Protein AF-A0A7S8CE61-F1 (afdb_monomer)

Radius of gyration: 17.33 Å; Cα contacts (8 Å, |Δi|>4): 77; chains: 1; bounding box: 52×31×41 Å

Mean predicted aligned error: 11.08 Å

Structure (mmCIF, N/CA/C/O backbone):
data_AF-A0A7S8CE61-F1
#
_entry.id   AF-A0A7S8CE61-F1
#
loop_
_atom_site.group_PDB
_atom_site.id
_atom_site.type_symbol
_atom_site.label_atom_id
_atom_site.label_alt_id
_atom_site.label_comp_id
_atom_site.label_asym_id
_atom_site.label_entity_id
_atom_site.label_seq_id
_atom_site.pdbx_PDB_ins_code
_atom_site.Cartn_x
_atom_site.Cartn_y
_atom_site.Cartn_z
_atom_site.occupancy
_atom_site.B_iso_or_equiv
_atom_site.auth_seq_id
_atom_site.auth_comp_id
_atom_site.auth_asym_id
_atom_site.auth_atom_id
_atom_site.pdbx_PDB_model_num
ATOM 1 N N . MET A 1 1 ? 7.257 -19.468 -10.419 1.00 61.09 1 MET A N 1
ATOM 2 C CA . MET A 1 1 ? 6.985 -18.839 -9.106 1.00 61.09 1 MET A CA 1
ATOM 3 C C . MET A 1 1 ? 6.225 -17.519 -9.262 1.00 61.09 1 MET A C 1
ATOM 5 O O . MET A 1 1 ? 5.083 -17.470 -8.832 1.00 61.09 1 MET A O 1
ATOM 9 N N . ALA A 1 2 ? 6.771 -16.508 -9.954 1.00 66.56 2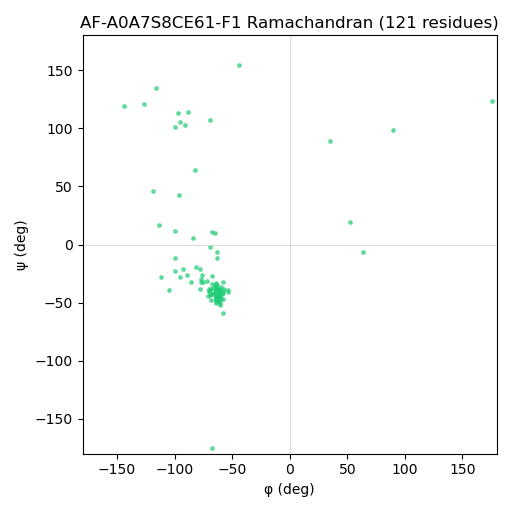 ALA A N 1
ATOM 10 C CA . ALA A 1 2 ? 6.138 -15.182 -10.099 1.00 66.56 2 ALA A CA 1
ATOM 11 C C . ALA A 1 2 ? 4.739 -15.177 -10.762 1.00 66.56 2 ALA A C 1
ATOM 13 O O . ALA A 1 2 ? 3.855 -14.432 -10.351 1.00 66.56 2 ALA A O 1
ATOM 14 N N . GLY A 1 3 ? 4.499 -16.041 -11.757 1.00 72.75 3 GLY A N 1
ATOM 15 C CA . GLY A 1 3 ? 3.173 -16.149 -12.385 1.00 72.75 3 GLY A CA 1
ATOM 16 C C . GLY A 1 3 ? 2.082 -16.642 -11.425 1.00 72.75 3 GLY A C 1
ATOM 17 O O . GLY A 1 3 ? 0.952 -16.169 -11.482 1.00 72.75 3 GLY A O 1
ATOM 18 N N . LEU A 1 4 ? 2.426 -17.538 -10.492 1.00 77.31 4 LEU A N 1
ATOM 19 C CA . LEU A 1 4 ? 1.480 -18.056 -9.501 1.00 77.31 4 LEU A CA 1
ATOM 20 C C . LEU A 1 4 ? 1.127 -16.975 -8.468 1.00 77.31 4 LEU A C 1
ATOM 22 O O . LEU A 1 4 ? -0.047 -16.769 -8.175 1.00 77.31 4 LEU A O 1
ATOM 26 N N . SER A 1 5 ? 2.125 -16.237 -7.965 1.00 75.31 5 SER A N 1
ATOM 27 C CA . SER A 1 5 ? 1.902 -15.143 -7.008 1.00 75.31 5 SER A CA 1
ATOM 28 C C . SER A 1 5 ? 1.087 -13.998 -7.615 1.00 75.31 5 SER A C 1
ATOM 30 O O . SER A 1 5 ? 0.248 -13.415 -6.931 1.00 75.31 5 SER A O 1
ATOM 32 N N . PHE A 1 6 ? 1.246 -13.728 -8.914 1.00 78.06 6 PHE A N 1
ATOM 33 C CA . PHE A 1 6 ? 0.430 -12.746 -9.627 1.00 78.06 6 PHE A CA 1
ATOM 34 C C . PHE A 1 6 ? -1.052 -13.147 -9.692 1.00 78.06 6 PHE A C 1
ATOM 36 O O . PHE A 1 6 ? -1.921 -12.337 -9.372 1.00 78.06 6 PHE A O 1
ATOM 43 N N . VAL A 1 7 ? -1.349 -14.412 -10.016 1.00 83.25 7 VAL A N 1
ATOM 44 C CA . VAL A 1 7 ? -2.729 -14.936 -10.017 1.00 83.25 7 VAL A CA 1
ATOM 45 C C . VAL A 1 7 ? -3.341 -14.881 -8.614 1.00 83.25 7 VAL A C 1
ATOM 47 O O . VAL A 1 7 ? -4.479 -14.441 -8.462 1.00 83.25 7 VAL A O 1
ATOM 50 N N . PHE A 1 8 ? -2.578 -15.244 -7.579 1.00 82.00 8 PHE A N 1
ATOM 51 C CA . PHE A 1 8 ? -3.019 -15.109 -6.186 1.00 82.00 8 PHE A CA 1
ATOM 52 C C . PHE A 1 8 ? -3.289 -13.653 -5.792 1.00 82.00 8 PHE A C 1
ATOM 54 O O . PHE A 1 8 ? -4.274 -13.383 -5.112 1.00 82.00 8 PHE A O 1
ATOM 61 N N . THR A 1 9 ? -2.465 -12.708 -6.249 1.00 80.00 9 THR A N 1
ATOM 62 C CA . THR A 1 9 ? -2.655 -11.276 -5.970 1.00 80.00 9 THR A CA 1
ATOM 63 C C . THR A 1 9 ? -3.924 -10.739 -6.630 1.00 80.00 9 THR A C 1
ATOM 65 O O . THR A 1 9 ? -4.687 -10.017 -5.993 1.00 80.00 9 THR A O 1
ATOM 68 N N . LEU A 1 10 ? -4.203 -11.134 -7.877 1.00 84.00 10 LEU A N 1
ATOM 69 C CA . LEU A 1 10 ? -5.456 -10.791 -8.557 1.00 84.00 10 LEU A CA 1
ATOM 70 C C . LEU A 1 10 ? -6.673 -11.415 -7.863 1.00 84.00 10 LEU A C 1
ATOM 72 O O . LEU A 1 10 ? -7.696 -10.751 -7.705 1.00 84.00 10 LEU A O 1
ATOM 76 N N . GLY A 1 11 ? -6.553 -12.662 -7.399 1.00 84.69 11 GLY A N 1
ATOM 77 C CA . GLY A 1 11 ? -7.585 -13.323 -6.600 1.00 84.69 11 GLY A CA 1
ATOM 78 C C . GLY A 1 11 ? -7.846 -12.610 -5.271 1.00 84.69 11 GLY A C 1
ATOM 79 O O . GLY A 1 11 ? -9.000 -12.385 -4.915 1.00 84.69 11 GLY A O 1
ATOM 80 N N . ALA A 1 12 ? -6.790 -12.189 -4.569 1.00 81.88 12 ALA A N 1
ATOM 81 C CA . ALA A 1 12 ? -6.892 -11.423 -3.330 1.00 81.88 12 ALA A CA 1
ATOM 82 C C . ALA A 1 12 ? -7.543 -10.049 -3.555 1.00 81.88 12 ALA A C 1
ATOM 84 O O . ALA A 1 12 ? -8.414 -9.658 -2.780 1.00 81.88 12 ALA A O 1
ATOM 85 N N . LEU A 1 13 ? -7.190 -9.354 -4.645 1.00 84.06 13 LEU A N 1
ATOM 86 C CA . LEU A 1 13 ? -7.834 -8.099 -5.043 1.00 84.06 13 LEU A CA 1
ATOM 87 C C . LEU A 1 13 ? -9.327 -8.307 -5.335 1.00 84.06 13 LEU A C 1
ATOM 89 O O . LEU A 1 13 ? -10.161 -7.533 -4.873 1.00 84.06 13 LEU A O 1
ATOM 93 N N . GLY A 1 14 ? -9.673 -9.368 -6.069 1.00 84.19 14 GLY A N 1
ATOM 94 C CA . GLY A 1 14 ? -11.060 -9.714 -6.379 1.00 84.19 14 GLY A CA 1
ATOM 95 C C . GLY A 1 14 ? -11.875 -10.060 -5.132 1.00 84.19 14 GLY A C 1
ATOM 96 O O . GLY A 1 14 ? -12.992 -9.573 -4.976 1.00 84.19 14 GLY A O 1
ATOM 97 N N . TYR A 1 15 ? -11.306 -10.839 -4.210 1.00 83.12 15 TYR A N 1
ATOM 98 C CA . TYR A 1 15 ? -11.939 -11.159 -2.930 1.00 83.12 15 TYR A CA 1
ATOM 99 C C . TYR A 1 15 ? -12.140 -9.909 -2.067 1.00 83.12 15 TYR A C 1
ATOM 101 O O . TYR A 1 15 ? -13.210 -9.732 -1.489 1.00 83.12 15 TYR A O 1
ATOM 109 N N . PHE A 1 16 ? -11.150 -9.015 -2.026 1.00 81.88 16 PHE A N 1
ATOM 110 C CA . PHE A 1 16 ? -11.255 -7.734 -1.334 1.00 81.88 16 PHE A CA 1
ATOM 111 C C . PHE A 1 16 ? -12.384 -6.865 -1.908 1.00 81.88 16 PHE A C 1
ATOM 113 O O . PHE A 1 16 ? -13.250 -6.417 -1.160 1.00 81.88 16 PHE A O 1
ATOM 120 N N . LEU A 1 17 ? -12.426 -6.692 -3.235 1.00 81.81 17 LEU A N 1
ATOM 121 C CA . LEU A 1 17 ? -13.482 -5.937 -3.919 1.00 81.81 17 LEU A CA 1
ATOM 122 C C . LEU A 1 17 ? -14.866 -6.559 -3.708 1.00 81.81 17 LEU A C 1
ATOM 124 O O . LEU A 1 17 ? -15.830 -5.834 -3.490 1.00 81.81 17 LEU A O 1
ATOM 128 N N . TYR A 1 18 ? -14.968 -7.890 -3.734 1.00 83.56 18 TYR A N 1
ATOM 129 C CA . TYR A 1 18 ? -16.214 -8.596 -3.445 1.00 83.56 18 TYR A CA 1
ATOM 130 C C . TYR A 1 18 ? -16.690 -8.328 -2.015 1.00 83.56 18 TYR A C 1
ATOM 132 O O . TYR A 1 18 ? -17.845 -7.960 -1.808 1.00 83.56 18 TYR A O 1
ATOM 140 N N . LYS A 1 19 ? -15.798 -8.461 -1.025 1.00 80.38 19 LYS A N 1
ATOM 141 C CA . LYS A 1 19 ? -16.134 -8.208 0.380 1.00 80.38 19 LYS A CA 1
ATOM 142 C C . LYS A 1 19 ? -16.563 -6.759 0.601 1.00 80.38 19 LYS A C 1
ATOM 144 O O . LYS A 1 19 ? -17.523 -6.511 1.322 1.00 80.38 19 LYS A O 1
ATOM 149 N N . TRP A 1 20 ? -15.892 -5.825 -0.065 1.00 77.62 20 TRP A N 1
ATOM 150 C CA . TRP A 1 20 ? -16.215 -4.410 0.027 1.00 77.62 20 TRP A CA 1
ATOM 151 C C . TRP A 1 20 ? -17.563 -4.069 -0.624 1.00 77.62 20 TRP A C 1
ATOM 153 O O . TRP A 1 20 ? -18.389 -3.426 0.009 1.00 77.62 20 TRP A O 1
ATOM 163 N N . LEU A 1 21 ? -17.824 -4.536 -1.850 1.00 81.06 21 LEU A N 1
ATOM 164 C CA . LEU A 1 21 ? -19.042 -4.187 -2.595 1.00 81.06 21 LEU A CA 1
ATOM 165 C C . LEU A 1 21 ? -20.296 -4.935 -2.129 1.00 81.06 21 LEU A C 1
ATOM 167 O O . LEU A 1 21 ? -21.400 -4.424 -2.297 1.00 81.06 21 LEU A O 1
ATOM 171 N N . VAL A 1 22 ? -20.146 -6.157 -1.608 1.00 82.12 22 VAL A N 1
ATOM 172 C CA . VAL A 1 22 ? -21.283 -7.038 -1.285 1.00 82.12 22 VAL A CA 1
ATOM 173 C C . VAL A 1 22 ? -21.558 -7.104 0.212 1.00 82.12 22 VAL A C 1
ATOM 175 O O . VAL A 1 22 ? -22.721 -7.149 0.604 1.00 82.12 22 VAL A O 1
ATOM 178 N N . LEU A 1 23 ? -20.517 -7.130 1.051 1.00 78.56 23 LEU A N 1
ATOM 179 C CA . LEU A 1 23 ? -20.682 -7.253 2.502 1.00 78.56 23 LEU A CA 1
ATOM 180 C C . LEU A 1 23 ? -20.573 -5.915 3.244 1.00 78.56 23 LEU A C 1
ATOM 182 O O . LEU A 1 23 ? -20.896 -5.884 4.426 1.00 78.56 23 LEU A O 1
ATOM 186 N N . ASP A 1 24 ? -20.117 -4.843 2.585 1.00 72.88 24 ASP A N 1
ATOM 187 C CA . ASP A 1 24 ? -19.837 -3.522 3.185 1.00 72.88 24 ASP A CA 1
ATOM 188 C C . ASP A 1 24 ? -18.914 -3.592 4.424 1.00 72.88 24 ASP A C 1
ATOM 190 O O . ASP A 1 24 ? -18.832 -2.687 5.251 1.00 72.88 24 ASP A O 1
ATOM 194 N N . THR A 1 25 ? -18.184 -4.705 4.562 1.00 73.38 25 THR A N 1
ATOM 195 C CA . THR A 1 25 ? -17.224 -4.934 5.641 1.00 73.38 25 THR A CA 1
ATOM 196 C C . THR A 1 25 ? -15.832 -4.587 5.145 1.00 73.38 25 THR A C 1
ATOM 198 O O . THR A 1 25 ? -15.281 -5.287 4.288 1.00 73.38 25 THR A O 1
ATOM 201 N N . ILE A 1 26 ? -15.247 -3.534 5.709 1.00 71.38 26 ILE A N 1
ATOM 202 C CA . ILE A 1 26 ? -13.864 -3.143 5.444 1.00 71.38 26 ILE A CA 1
ATOM 203 C C . ILE A 1 26 ? -12.987 -3.644 6.592 1.00 71.38 26 ILE A C 1
ATOM 205 O O . ILE A 1 26 ? -12.928 -3.035 7.655 1.00 71.38 26 ILE A O 1
ATOM 209 N N . ASP A 1 27 ? -12.290 -4.759 6.367 1.00 79.81 27 ASP A N 1
ATOM 210 C CA . ASP A 1 27 ? -11.295 -5.271 7.311 1.00 79.81 27 ASP A CA 1
ATOM 211 C C . ASP A 1 27 ? -9.927 -4.650 7.022 1.00 79.81 27 ASP A C 1
ATOM 213 O O . ASP A 1 27 ? -9.291 -4.948 6.005 1.00 79.81 27 ASP A O 1
ATOM 217 N N . ALA A 1 28 ? -9.429 -3.842 7.956 1.00 78.44 28 ALA A N 1
ATOM 218 C CA . ALA A 1 28 ? -8.092 -3.256 7.893 1.00 78.44 28 ALA A CA 1
ATOM 219 C C . ALA A 1 28 ? -6.991 -4.314 7.683 1.00 78.44 28 ALA A C 1
ATOM 221 O O . ALA A 1 28 ? -6.087 -4.135 6.867 1.00 78.44 28 ALA A O 1
ATOM 222 N N . ASN A 1 29 ? -7.111 -5.472 8.331 1.00 79.06 29 ASN A N 1
ATOM 223 C CA . ASN A 1 29 ? -6.146 -6.559 8.186 1.00 79.06 29 ASN A CA 1
ATOM 224 C C . ASN A 1 29 ? -6.089 -7.116 6.745 1.00 79.06 29 ASN A C 1
ATOM 226 O O . ASN A 1 29 ? 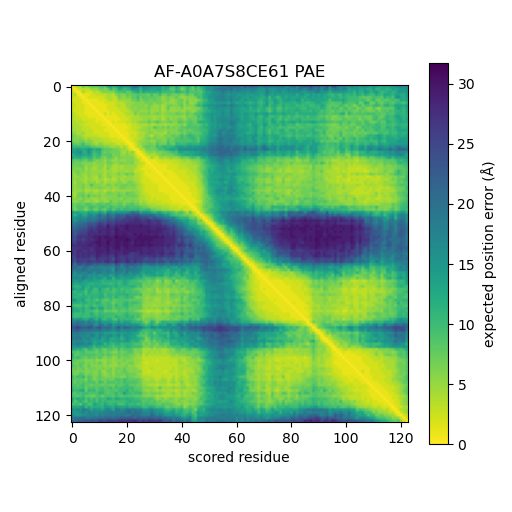-5.015 -7.452 6.245 1.00 79.06 29 ASN A O 1
ATOM 230 N N . LEU A 1 30 ? -7.230 -7.156 6.039 1.00 80.56 30 LEU A N 1
ATOM 231 C CA . LEU A 1 30 ? -7.279 -7.563 4.629 1.00 80.56 30 LEU A CA 1
ATOM 232 C C . LEU A 1 30 ? -6.635 -6.515 3.717 1.00 80.56 30 LEU A C 1
ATOM 234 O O . LEU A 1 30 ? -5.900 -6.885 2.804 1.00 80.56 30 LEU A O 1
ATOM 238 N N . ILE A 1 31 ? -6.864 -5.224 3.983 1.00 82.44 31 ILE A N 1
ATOM 239 C CA . ILE A 1 31 ? -6.231 -4.123 3.237 1.00 82.44 31 ILE A CA 1
ATOM 240 C C . ILE A 1 31 ? -4.712 -4.198 3.385 1.00 82.44 31 ILE A C 1
ATOM 242 O O . ILE A 1 31 ? -3.979 -4.199 2.396 1.00 82.44 31 ILE A O 1
ATOM 246 N N . PHE A 1 32 ? -4.234 -4.285 4.624 1.00 82.50 32 PHE A N 1
ATOM 247 C CA . PHE A 1 32 ? -2.807 -4.325 4.913 1.00 82.50 32 PHE A CA 1
ATOM 248 C C . PHE A 1 32 ? -2.140 -5.566 4.319 1.00 82.50 32 PHE A C 1
ATOM 250 O O . PHE A 1 32 ? -1.122 -5.465 3.631 1.00 82.50 32 PHE A O 1
ATOM 257 N N . GLY A 1 33 ? -2.761 -6.733 4.518 1.00 80.50 33 GLY A N 1
ATOM 258 C CA . GLY A 1 33 ? -2.303 -7.991 3.945 1.00 80.50 33 GLY A CA 1
ATOM 259 C C . GLY A 1 33 ? -2.227 -7.939 2.420 1.00 80.50 33 GLY A C 1
ATOM 260 O O . GLY A 1 33 ? -1.250 -8.419 1.846 1.00 80.50 33 GLY A O 1
ATOM 261 N N . PHE A 1 34 ? -3.195 -7.296 1.759 1.00 84.75 34 PHE A N 1
ATOM 262 C CA . PHE A 1 34 ? -3.173 -7.106 0.311 1.00 84.75 34 PHE A CA 1
ATOM 263 C C . PHE A 1 34 ? -1.965 -6.278 -0.151 1.00 84.75 34 PHE A C 1
ATOM 265 O O . PHE A 1 34 ? -1.251 -6.707 -1.059 1.00 84.75 34 PHE A O 1
ATOM 272 N N . PHE A 1 35 ? -1.683 -5.137 0.489 1.00 84.06 35 PHE A N 1
ATOM 273 C CA . PHE A 1 35 ? -0.519 -4.308 0.147 1.00 84.06 35 PHE A CA 1
ATOM 274 C C . PHE A 1 35 ? 0.810 -5.051 0.343 1.00 84.06 35 PHE A C 1
ATOM 276 O O . PHE A 1 35 ? 1.690 -4.970 -0.518 1.00 84.06 35 PHE A O 1
ATOM 283 N N . LEU A 1 36 ? 0.948 -5.822 1.427 1.00 82.38 36 LEU A N 1
ATOM 284 C CA . LEU A 1 36 ? 2.134 -6.652 1.655 1.00 82.38 36 LEU A CA 1
ATOM 285 C C . LEU A 1 36 ? 2.285 -7.739 0.589 1.00 82.38 36 LEU A C 1
ATOM 287 O O . LEU A 1 36 ? 3.374 -7.924 0.046 1.00 82.38 36 LEU A O 1
ATOM 291 N N . PHE A 1 37 ? 1.198 -8.434 0.254 1.00 81.62 37 PHE A N 1
ATOM 292 C CA . PHE A 1 37 ? 1.222 -9.503 -0.741 1.00 81.62 37 PHE A CA 1
ATOM 293 C C . PHE A 1 37 ? 1.527 -8.972 -2.148 1.00 81.62 37 PHE A C 1
ATOM 295 O O . PHE A 1 37 ? 2.277 -9.593 -2.907 1.00 81.62 37 PHE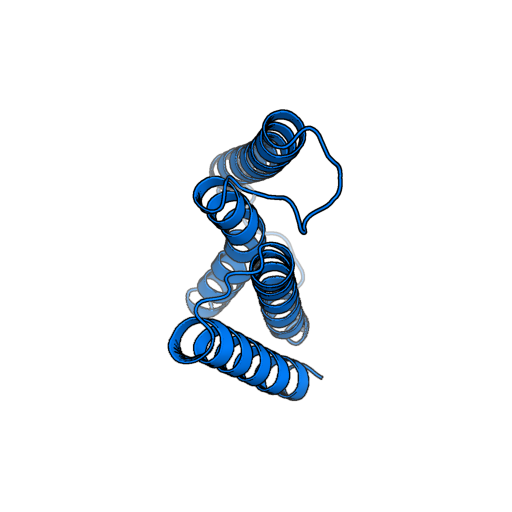 A O 1
ATOM 302 N N . LEU A 1 38 ? 0.998 -7.792 -2.478 1.00 81.38 38 LEU A N 1
ATOM 303 C CA . LEU A 1 38 ? 1.297 -7.076 -3.712 1.00 81.38 38 LEU A CA 1
ATOM 304 C C . LEU A 1 38 ? 2.774 -6.667 -3.771 1.00 81.38 38 LEU A C 1
ATOM 306 O O . LEU A 1 38 ? 3.438 -6.944 -4.769 1.00 81.38 38 LEU A O 1
ATOM 310 N N . SER A 1 39 ? 3.305 -6.068 -2.700 1.00 81.56 39 SER A N 1
ATOM 311 C CA . SER A 1 39 ? 4.726 -5.708 -2.598 1.00 81.56 39 SER A CA 1
ATOM 312 C C . SER A 1 39 ? 5.625 -6.936 -2.770 1.00 81.56 39 SER A C 1
ATOM 314 O O . SER A 1 39 ? 6.546 -6.924 -3.587 1.00 81.56 39 SER A O 1
ATOM 316 N N . PHE A 1 40 ? 5.303 -8.038 -2.088 1.00 80.56 40 PHE A N 1
ATOM 317 C CA . PHE A 1 40 ? 6.036 -9.297 -2.195 1.00 80.56 40 PHE A CA 1
ATOM 318 C C . PHE A 1 40 ? 5.988 -9.882 -3.611 1.00 80.56 40 PHE A C 1
ATOM 320 O O . PHE A 1 40 ? 7.005 -10.324 -4.140 1.00 80.56 40 PHE A O 1
ATOM 327 N N . THR A 1 41 ? 4.826 -9.837 -4.262 1.00 79.81 41 THR A N 1
ATOM 328 C CA . THR A 1 41 ? 4.662 -10.311 -5.641 1.00 79.81 41 THR A CA 1
ATOM 329 C C . THR A 1 41 ? 5.480 -9.483 -6.624 1.00 79.81 41 THR A C 1
ATOM 331 O O . THR A 1 41 ? 6.169 -10.057 -7.465 1.00 79.81 41 THR A O 1
ATOM 334 N N . LEU A 1 42 ? 5.453 -8.154 -6.507 1.00 78.00 42 LEU A N 1
ATOM 335 C CA . LEU A 1 42 ? 6.269 -7.275 -7.345 1.00 78.00 42 LEU A CA 1
ATOM 336 C C . LEU A 1 42 ? 7.768 -7.490 -7.094 1.00 78.00 42 LEU A C 1
ATOM 338 O O . LEU A 1 42 ? 8.549 -7.532 -8.040 1.00 78.00 42 LEU A O 1
ATOM 342 N N . ASN A 1 43 ? 8.164 -7.706 -5.838 1.00 76.81 43 ASN A N 1
ATOM 343 C CA . ASN A 1 43 ? 9.540 -8.036 -5.483 1.00 76.81 43 ASN A CA 1
ATOM 344 C C . ASN A 1 43 ? 9.980 -9.370 -6.123 1.00 76.81 43 ASN A C 1
ATOM 346 O O . ASN A 1 43 ? 11.009 -9.424 -6.789 1.00 76.81 43 ASN A O 1
ATOM 350 N N . LEU A 1 44 ? 9.157 -10.423 -6.045 1.00 76.62 44 LEU A N 1
ATOM 351 C CA . LEU A 1 44 ? 9.424 -11.705 -6.713 1.00 76.62 44 LEU A CA 1
ATOM 352 C C . LEU A 1 44 ? 9.520 -11.582 -8.241 1.00 76.62 44 LEU A C 1
ATOM 354 O O . LEU A 1 44 ? 10.346 -12.257 -8.858 1.00 76.62 44 LEU A O 1
ATOM 358 N N . VAL A 1 45 ? 8.687 -10.736 -8.856 1.00 73.06 45 VAL A N 1
ATOM 359 C CA . VAL A 1 45 ? 8.765 -10.427 -10.294 1.00 73.06 45 VAL A CA 1
ATOM 360 C C . VAL A 1 45 ? 10.095 -9.739 -10.621 1.00 73.06 45 VAL A C 1
ATOM 362 O O . VAL A 1 45 ? 10.755 -10.131 -11.582 1.00 73.06 45 VAL A O 1
ATOM 365 N N . ASN A 1 46 ? 10.534 -8.780 -9.801 1.00 67.06 46 ASN A N 1
ATOM 366 C CA . ASN A 1 46 ? 11.819 -8.096 -9.980 1.00 67.06 46 ASN A CA 1
ATOM 367 C C . ASN A 1 46 ? 13.026 -9.026 -9.755 1.00 67.06 46 ASN A C 1
ATOM 369 O O . ASN A 1 46 ? 14.047 -8.873 -10.439 1.00 67.06 46 ASN A O 1
ATOM 373 N N . TRP A 1 47 ? 12.907 -9.992 -8.834 1.00 61.38 47 TRP A N 1
ATOM 374 C CA . TRP A 1 47 ? 13.970 -10.932 -8.466 1.00 61.38 47 TRP A CA 1
ATOM 375 C C . TRP A 1 47 ? 14.256 -11.970 -9.555 1.00 61.38 47 TRP A C 1
ATOM 377 O O . TRP A 1 47 ? 15.403 -12.382 -9.713 1.00 61.38 47 TRP A O 1
ATOM 387 N N . GLY A 1 48 ? 13.247 -12.364 -10.341 1.00 50.31 48 GLY A N 1
ATOM 388 C CA . GLY A 1 48 ? 13.400 -13.318 -11.448 1.00 50.31 48 GLY A CA 1
ATOM 389 C C . GLY A 1 48 ? 14.309 -12.847 -12.590 1.00 50.31 48 GLY A C 1
ATOM 390 O O . GLY A 1 48 ? 14.595 -13.633 -13.483 1.00 50.31 48 GLY A O 1
ATOM 391 N N . ASN A 1 49 ? 14.773 -11.594 -12.556 1.00 52.47 49 ASN A N 1
ATOM 392 C CA . ASN A 1 49 ? 15.636 -10.992 -13.569 1.00 52.47 49 ASN A CA 1
ATOM 393 C C . ASN A 1 49 ? 16.991 -10.553 -12.969 1.00 52.47 49 ASN A C 1
ATOM 395 O O . ASN A 1 49 ? 17.4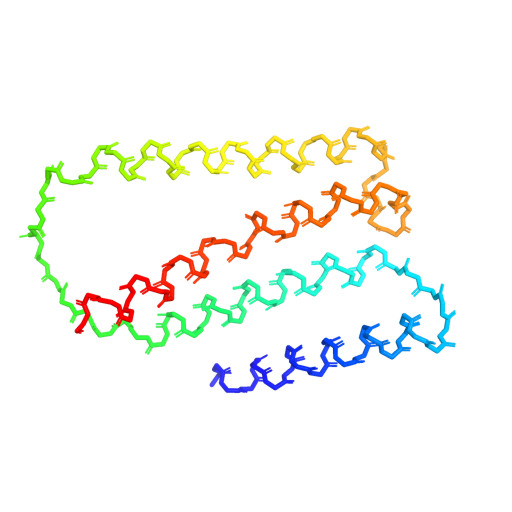13 -9.410 -13.152 1.00 52.47 49 ASN A O 1
ATOM 399 N N . HIS A 1 50 ? 17.611 -11.432 -12.167 1.00 46.78 50 HIS A N 1
ATOM 400 C CA . HIS A 1 50 ? 18.990 -11.316 -11.658 1.00 46.78 50 HIS A CA 1
ATOM 401 C C . HIS A 1 50 ? 19.988 -12.113 -12.523 1.00 46.78 50 HIS A C 1
ATOM 403 O O . HIS A 1 50 ? 20.889 -12.768 -12.006 1.00 46.78 50 HIS A O 1
ATOM 409 N N . GLU A 1 51 ? 19.858 -12.049 -13.846 1.00 42.19 51 GLU A N 1
ATOM 410 C CA . GLU A 1 51 ? 21.037 -12.128 -14.711 1.00 42.19 51 GLU A CA 1
ATOM 411 C C . GLU A 1 51 ? 21.485 -10.677 -14.915 1.00 42.19 51 GLU A C 1
ATOM 413 O O . GLU A 1 51 ? 20.795 -9.882 -15.549 1.00 42.19 51 GLU A O 1
ATOM 418 N N . GLY A 1 52 ? 22.545 -10.288 -14.202 1.00 39.12 52 GLY A N 1
ATOM 419 C CA . GLY A 1 52 ? 23.015 -8.905 -14.130 1.00 39.12 52 GLY A CA 1
ATOM 420 C C . GLY A 1 52 ? 23.591 -8.374 -15.447 1.00 39.12 52 GLY A C 1
ATOM 421 O O . GLY A 1 52 ? 23.703 -9.091 -16.440 1.00 39.12 52 GLY A O 1
ATOM 422 N N . PRO A 1 53 ? 24.123 -7.148 -15.391 1.00 39.69 53 PRO A N 1
ATOM 423 C CA . PRO A 1 53 ? 25.574 -7.122 -15.448 1.00 39.69 53 PRO A CA 1
ATOM 424 C C . PRO A 1 53 ? 26.188 -6.569 -14.165 1.00 39.69 53 PRO A C 1
ATOM 426 O O . PRO A 1 53 ? 25.765 -5.575 -13.578 1.00 39.69 53 PRO A O 1
ATOM 429 N N . THR A 1 54 ? 27.206 -7.304 -13.745 1.00 51.59 54 THR A N 1
ATOM 430 C CA . THR A 1 54 ? 28.354 -6.876 -12.961 1.00 51.59 54 THR A CA 1
ATOM 431 C C . THR A 1 54 ? 28.913 -5.542 -13.475 1.00 51.59 54 THR A C 1
ATOM 433 O O . THR A 1 54 ? 28.844 -5.258 -14.664 1.00 51.59 54 THR A O 1
ATOM 436 N N . GLU A 1 55 ? 29.577 -4.825 -12.566 1.00 38.97 55 GLU A N 1
ATOM 437 C CA . GLU A 1 55 ? 30.557 -3.759 -12.824 1.00 38.97 55 GLU A CA 1
ATOM 438 C C . GLU A 1 55 ? 30.047 -2.312 -12.962 1.00 38.97 55 GLU A C 1
ATOM 440 O O . GLU A 1 55 ? 29.633 -1.847 -14.011 1.00 38.97 55 GLU A O 1
ATOM 445 N N . LYS A 1 56 ? 30.176 -1.588 -11.838 1.00 48.59 56 LYS A N 1
ATOM 446 C CA . LYS A 1 56 ? 30.868 -0.290 -11.731 1.00 48.59 56 LYS A CA 1
ATOM 447 C C . LYS A 1 56 ? 30.758 0.660 -12.941 1.00 48.59 56 LYS A C 1
ATOM 449 O O . LYS A 1 56 ? 31.665 0.687 -13.755 1.00 48.59 56 LYS A O 1
ATOM 454 N N . ASP A 1 57 ? 29.734 1.505 -12.954 1.00 42.69 57 ASP A N 1
ATOM 455 C CA . ASP A 1 57 ? 29.735 2.903 -13.438 1.00 42.69 57 ASP A CA 1
ATOM 456 C C . ASP A 1 57 ? 28.272 3.379 -13.315 1.00 42.69 57 ASP A C 1
ATOM 458 O O . ASP A 1 57 ? 27.367 2.685 -13.749 1.00 42.69 57 ASP A O 1
ATOM 462 N N . GLU A 1 58 ? 27.879 4.450 -12.627 1.00 39.91 58 GLU A N 1
ATOM 463 C CA . GLU A 1 58 ? 28.521 5.749 -12.485 1.00 39.91 58 GLU A CA 1
ATOM 464 C C . GLU A 1 58 ? 28.286 6.288 -11.060 1.00 39.91 58 GLU A C 1
ATOM 466 O O . GLU A 1 58 ? 27.166 6.524 -10.597 1.00 39.91 58 GLU A O 1
ATOM 471 N N . LEU A 1 59 ? 29.379 6.494 -10.331 1.00 52.53 59 LEU A N 1
ATOM 472 C CA . LEU A 1 59 ? 29.422 6.902 -8.924 1.00 52.53 59 LEU A CA 1
ATOM 473 C C . LEU A 1 59 ? 28.910 8.342 -8.652 1.00 52.53 59 LEU A C 1
ATOM 475 O O . LEU A 1 59 ? 29.091 8.848 -7.547 1.00 52.53 59 LEU A O 1
ATOM 479 N N . VAL A 1 60 ? 28.281 9.017 -9.624 1.00 41.16 60 VAL A N 1
ATOM 480 C CA . VAL A 1 60 ? 27.945 10.456 -9.564 1.00 41.16 60 VAL A CA 1
ATOM 481 C C . VAL A 1 60 ? 26.431 10.720 -9.480 1.00 41.16 60 VAL A C 1
ATOM 483 O O . VAL A 1 60 ? 26.025 11.662 -8.803 1.00 41.16 60 VAL A O 1
ATOM 486 N N . GLU A 1 61 ? 25.572 9.837 -10.006 1.00 45.81 61 GLU A N 1
ATOM 487 C CA . GLU A 1 61 ? 24.103 9.911 -9.818 1.00 45.81 61 GLU A CA 1
ATOM 488 C C . GLU A 1 61 ? 23.638 9.253 -8.497 1.00 45.81 61 GLU A C 1
ATOM 490 O O . GLU A 1 61 ? 22.452 9.127 -8.197 1.00 45.81 61 GLU A O 1
ATOM 495 N N . HIS A 1 62 ? 24.582 8.820 -7.660 1.00 45.09 62 HIS A N 1
ATOM 496 C CA . HIS A 1 62 ? 24.292 8.078 -6.436 1.00 45.09 62 HIS A CA 1
ATOM 497 C C . HIS A 1 62 ? 23.767 8.957 -5.288 1.00 45.09 62 HIS A C 1
ATOM 499 O O . HIS A 1 62 ? 23.038 8.466 -4.437 1.00 45.09 62 HIS A O 1
ATOM 505 N N . VAL A 1 63 ? 24.080 10.253 -5.220 1.00 46.28 63 VAL A N 1
ATOM 506 C CA . VAL A 1 63 ? 23.818 11.046 -3.997 1.00 46.28 63 VAL A CA 1
ATOM 507 C C . VAL A 1 63 ? 22.389 11.614 -3.937 1.00 46.28 63 VAL A C 1
ATOM 509 O O . VAL A 1 63 ? 21.790 11.693 -2.858 1.00 46.28 63 VAL A O 1
ATOM 512 N N . GLN A 1 64 ? 21.789 11.939 -5.086 1.00 45.34 64 GLN A N 1
ATOM 513 C CA . GLN A 1 64 ? 20.429 12.491 -5.142 1.00 45.34 64 GLN A CA 1
ATOM 514 C C . GLN A 1 64 ? 19.364 11.394 -4.966 1.00 45.34 64 GLN A C 1
ATOM 516 O O . GLN A 1 64 ? 18.392 11.567 -4.228 1.00 45.34 64 GLN A O 1
ATOM 521 N N . THR A 1 65 ? 19.611 10.217 -5.542 1.00 53.72 65 THR A N 1
ATOM 522 C CA . THR A 1 65 ? 18.732 9.040 -5.481 1.00 53.72 65 THR A CA 1
ATOM 523 C C . THR A 1 65 ? 18.800 8.337 -4.118 1.00 53.72 65 THR A C 1
ATOM 525 O O . THR A 1 65 ? 17.784 7.848 -3.628 1.00 53.72 65 THR A O 1
ATOM 528 N N . GLN A 1 66 ? 19.957 8.348 -3.439 1.00 53.69 66 GLN A N 1
ATOM 529 C CA . GLN A 1 66 ? 20.114 7.786 -2.084 1.00 53.69 66 GLN A CA 1
ATOM 530 C C . GLN A 1 66 ? 19.393 8.617 -1.013 1.00 53.69 66 GLN A C 1
ATOM 532 O O . GLN A 1 66 ? 18.742 8.050 -0.139 1.00 53.69 66 GLN A O 1
ATOM 537 N N . SER A 1 67 ? 19.441 9.950 -1.102 1.00 55.28 67 SER A N 1
ATOM 538 C CA . SER A 1 67 ? 18.764 10.841 -0.145 1.00 55.28 67 SER A CA 1
ATOM 539 C C . SER A 1 67 ? 17.240 10.679 -0.201 1.00 55.28 67 SER A C 1
ATOM 541 O O . SER A 1 67 ? 16.582 10.571 0.834 1.00 55.28 67 SER A O 1
ATOM 543 N N . ALA A 1 68 ? 16.683 10.571 -1.413 1.00 61.75 68 ALA A N 1
ATOM 544 C CA . ALA A 1 68 ?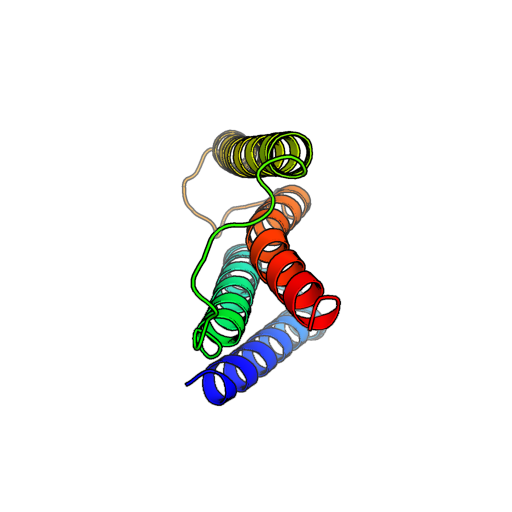 15.268 10.269 -1.619 1.00 61.75 68 ALA A CA 1
ATOM 545 C C . ALA A 1 68 ? 14.895 8.870 -1.100 1.00 61.75 68 ALA A C 1
ATOM 547 O O . ALA A 1 68 ? 13.837 8.693 -0.497 1.00 61.75 68 ALA A O 1
ATOM 548 N N . ARG A 1 69 ? 15.784 7.882 -1.268 1.00 67.00 69 ARG A N 1
ATOM 549 C CA . ARG A 1 69 ? 15.587 6.519 -0.758 1.00 67.00 69 ARG A CA 1
ATOM 550 C C . ARG A 1 69 ? 15.591 6.465 0.773 1.00 67.00 69 ARG A C 1
ATOM 552 O O . ARG A 1 69 ? 14.730 5.818 1.360 1.00 67.00 69 ARG A O 1
ATOM 559 N N . ILE A 1 70 ? 16.511 7.177 1.426 1.00 72.44 70 ILE A N 1
ATOM 560 C CA . ILE A 1 70 ? 16.554 7.304 2.891 1.00 72.44 70 ILE A CA 1
ATOM 561 C C . ILE A 1 70 ? 15.301 8.024 3.390 1.00 72.44 70 ILE A C 1
ATOM 563 O O . ILE A 1 70 ? 14.644 7.525 4.297 1.00 72.44 70 ILE A O 1
ATOM 567 N N . GLY A 1 71 ? 14.925 9.146 2.767 1.00 71.56 71 GLY A N 1
ATOM 568 C CA . GLY A 1 71 ? 13.700 9.875 3.099 1.00 71.56 71 GLY A CA 1
ATOM 569 C C . GLY A 1 71 ? 12.449 9.005 2.975 1.00 71.56 71 GLY A C 1
ATOM 570 O O . GLY A 1 71 ? 11.575 9.062 3.833 1.00 71.56 71 GLY A O 1
ATOM 571 N N . TYR A 1 72 ? 12.399 8.132 1.969 1.00 76.69 72 TYR A N 1
ATOM 572 C CA . TYR A 1 72 ? 11.332 7.152 1.814 1.00 76.69 72 TYR A CA 1
ATOM 573 C C . TYR A 1 72 ? 11.299 6.123 2.950 1.00 76.69 72 TYR A C 1
ATOM 575 O O . TYR A 1 72 ? 10.239 5.904 3.527 1.00 76.69 72 TYR A O 1
ATOM 583 N N . TYR A 1 73 ? 12.434 5.519 3.317 1.00 74.62 73 TYR A N 1
ATOM 584 C CA . TYR A 1 73 ? 12.474 4.564 4.432 1.00 74.62 73 TYR A CA 1
ATOM 585 C C . TYR A 1 73 ? 12.159 5.227 5.776 1.00 74.62 73 TYR A C 1
ATOM 587 O O . TYR A 1 73 ? 11.490 4.630 6.616 1.00 74.62 73 TYR A O 1
ATOM 595 N N . VAL A 1 74 ? 12.581 6.479 5.966 1.00 80.31 74 VAL A N 1
ATOM 596 C CA . VAL A 1 74 ? 12.200 7.286 7.129 1.00 80.31 74 VAL A CA 1
ATOM 597 C C . VAL A 1 74 ? 10.695 7.548 7.120 1.00 80.31 74 VAL A C 1
ATOM 599 O O . VAL A 1 74 ? 10.050 7.350 8.141 1.00 80.31 74 VAL A O 1
ATOM 602 N N . LEU A 1 75 ? 10.102 7.915 5.981 1.00 83.31 75 LEU A N 1
ATOM 603 C CA . LEU A 1 75 ? 8.657 8.121 5.851 1.00 83.31 75 LEU A CA 1
ATOM 604 C C . LEU A 1 75 ? 7.869 6.826 6.094 1.00 83.31 75 LEU A C 1
ATOM 606 O O . LEU A 1 75 ? 6.832 6.842 6.750 1.00 83.31 75 LEU A O 1
ATOM 610 N N . MET A 1 76 ? 8.366 5.696 5.602 1.00 83.06 76 MET A N 1
ATOM 611 C CA . MET A 1 76 ? 7.809 4.365 5.831 1.00 83.06 76 MET A CA 1
ATOM 612 C C . MET A 1 76 ? 7.836 4.006 7.323 1.00 83.06 76 MET A C 1
ATOM 614 O O . MET A 1 76 ? 6.813 3.626 7.889 1.00 83.06 76 MET A O 1
ATOM 618 N N . ALA A 1 77 ? 8.977 4.203 7.988 1.00 78.88 77 ALA A N 1
ATOM 619 C CA . ALA A 1 77 ? 9.108 3.973 9.422 1.00 78.88 77 ALA A CA 1
ATOM 620 C C . ALA A 1 77 ? 8.206 4.915 10.231 1.00 78.88 77 ALA 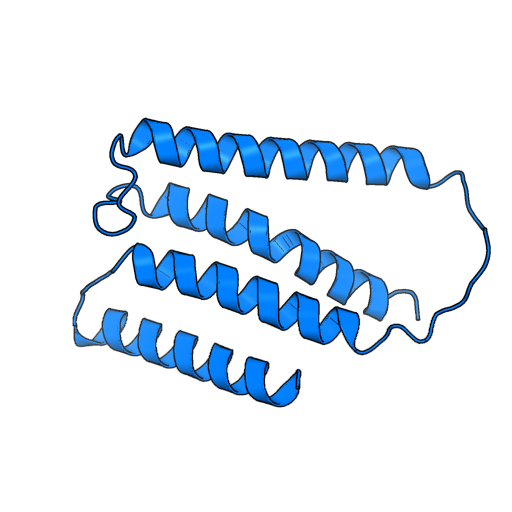A C 1
ATOM 622 O O . ALA A 1 77 ? 7.479 4.456 11.104 1.00 78.88 77 ALA A O 1
ATOM 623 N N . LEU A 1 78 ? 8.199 6.213 9.913 1.00 84.62 78 LEU A N 1
ATOM 624 C CA . LEU A 1 78 ? 7.363 7.211 10.583 1.00 84.62 78 LEU A CA 1
ATOM 625 C C . LEU A 1 78 ? 5.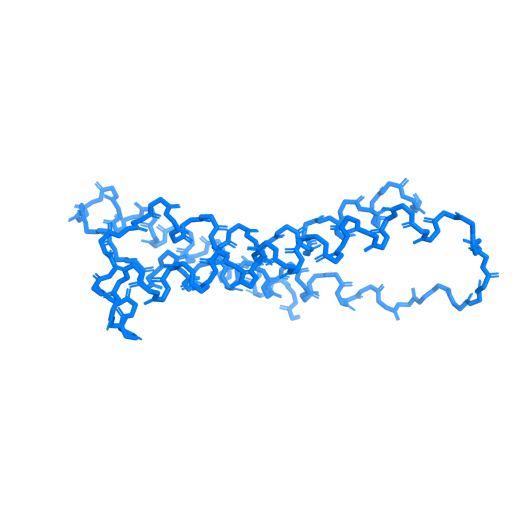875 6.935 10.380 1.00 84.62 78 LEU A C 1
ATOM 627 O O . LEU A 1 78 ? 5.126 6.986 11.344 1.00 84.62 78 LEU A O 1
ATOM 631 N N . SER A 1 79 ? 5.435 6.613 9.163 1.00 84.94 79 SER A N 1
ATOM 632 C CA . SER A 1 79 ? 4.028 6.292 8.891 1.00 84.94 79 SER A CA 1
ATOM 633 C C . SER A 1 79 ? 3.579 5.037 9.640 1.00 84.94 79 SER A C 1
ATOM 635 O O . SER A 1 79 ? 2.509 5.051 10.245 1.00 84.94 79 SER A O 1
ATOM 637 N N . GLY A 1 80 ? 4.414 3.994 9.692 1.00 81.69 80 GLY A N 1
ATOM 638 C CA . GLY A 1 80 ? 4.148 2.809 10.510 1.00 81.69 80 GLY A CA 1
ATOM 639 C C . GLY A 1 80 ? 4.098 3.119 12.010 1.00 81.69 80 GLY A C 1
ATOM 640 O O . GLY A 1 80 ? 3.226 2.619 12.716 1.00 81.69 80 GLY A O 1
ATOM 641 N N . LEU A 1 81 ? 4.988 3.987 12.495 1.00 84.38 81 LEU A N 1
ATOM 642 C CA . LEU A 1 81 ? 5.044 4.400 13.898 1.00 84.38 81 LEU A CA 1
ATOM 643 C C . LEU A 1 81 ? 3.822 5.253 14.280 1.00 84.38 81 LEU A C 1
ATOM 645 O O . LEU A 1 81 ? 3.209 5.010 15.315 1.00 84.38 81 LEU A O 1
ATOM 649 N N . ILE A 1 82 ? 3.413 6.193 13.421 1.00 84.62 82 ILE A N 1
ATOM 650 C CA . ILE A 1 82 ? 2.185 6.981 13.604 1.00 84.62 82 ILE A CA 1
ATOM 651 C C . ILE A 1 82 ? 0.979 6.048 13.630 1.00 84.62 82 ILE A C 1
ATOM 653 O O . ILE A 1 82 ?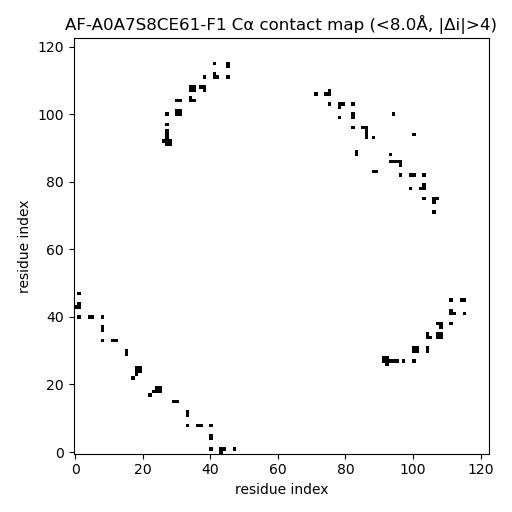 0.126 6.219 14.488 1.00 84.62 82 ILE A O 1
ATOM 657 N N . LEU A 1 83 ? 0.924 5.041 12.755 1.00 83.31 83 LEU A N 1
ATOM 658 C CA . LEU A 1 83 ? -0.166 4.067 12.754 1.00 83.31 83 LEU A CA 1
ATOM 659 C C . LEU A 1 83 ? -0.214 3.277 14.060 1.00 83.31 83 LEU A C 1
ATOM 661 O O . LEU A 1 83 ? -1.276 3.137 14.653 1.00 83.31 83 LEU A O 1
ATOM 665 N N . PHE A 1 84 ? 0.942 2.837 14.550 1.00 80.69 84 PHE A N 1
ATOM 666 C CA . PHE A 1 84 ? 1.037 2.114 15.813 1.00 80.69 84 PHE A CA 1
ATOM 667 C C . PHE A 1 84 ? 0.617 2.969 17.022 1.00 80.69 84 PHE A C 1
ATOM 669 O O . PHE A 1 84 ? -0.099 2.489 17.897 1.00 80.69 84 PHE A O 1
ATOM 676 N N . ILE A 1 85 ? 1.028 4.242 17.065 1.00 81.19 85 ILE A N 1
ATOM 677 C CA . ILE A 1 85 ? 0.630 5.179 18.128 1.00 81.19 85 ILE A CA 1
ATOM 678 C C . ILE A 1 85 ? -0.858 5.531 18.025 1.00 81.19 85 ILE A C 1
ATOM 680 O O . ILE A 1 85 ? -1.536 5.583 19.047 1.00 81.19 85 ILE A O 1
ATOM 684 N N . SER A 1 86 ? -1.349 5.791 16.811 1.00 79.06 86 SER A N 1
ATOM 685 C CA . SER A 1 86 ? -2.723 6.230 16.548 1.00 79.06 86 SER A CA 1
ATOM 686 C C . SER A 1 86 ? -3.742 5.178 16.965 1.00 79.06 86 SER A C 1
ATOM 688 O O . SER A 1 86 ? -4.787 5.518 17.513 1.00 79.06 86 SER A O 1
ATOM 690 N N . GLU A 1 87 ? -3.419 3.902 16.762 1.00 76.88 87 GLU A N 1
ATOM 691 C CA . GLU A 1 87 ? -4.344 2.820 17.077 1.00 76.88 87 GLU A CA 1
ATOM 692 C C . GLU A 1 87 ? -4.169 2.247 18.480 1.00 76.88 87 GLU A C 1
ATOM 694 O O . GLU A 1 87 ? -5.099 1.634 18.996 1.00 76.88 87 GLU A O 1
ATOM 699 N N . GLY A 1 88 ? -3.008 2.435 19.119 1.00 63.38 88 GLY A N 1
ATOM 700 C CA . GLY A 1 88 ? -2.755 2.057 20.520 1.00 63.38 88 GLY A CA 1
ATOM 701 C C . GLY A 1 88 ? -2.840 0.553 20.832 1.00 63.38 88 GLY A C 1
ATOM 702 O O . GLY A 1 88 ? -2.505 0.123 21.934 1.00 63.38 88 GLY A O 1
ATOM 703 N N . SER A 1 89 ? -3.251 -0.248 19.855 1.00 58.81 89 SER A N 1
ATOM 704 C CA . SER A 1 89 ? -3.494 -1.680 19.891 1.00 58.81 89 SER A CA 1
ATOM 705 C C . SER A 1 89 ? -2.681 -2.276 18.750 1.00 58.81 89 SER A C 1
ATOM 707 O O . SER A 1 89 ? -2.880 -1.932 17.588 1.00 58.81 89 SER A O 1
ATOM 709 N N . GLY A 1 90 ? -1.751 -3.189 19.044 1.00 60.81 90 GLY A N 1
ATOM 710 C CA . GLY A 1 90 ? -1.013 -3.936 18.012 1.00 60.81 90 GLY A CA 1
ATOM 711 C C . GLY A 1 90 ? -1.903 -4.863 17.166 1.00 60.81 90 GLY A C 1
ATOM 712 O O . GLY A 1 90 ? -1.389 -5.712 16.438 1.00 60.81 90 GLY A O 1
ATOM 713 N N . ASN A 1 91 ? -3.227 -4.748 17.295 1.00 65.88 91 ASN A N 1
ATOM 714 C CA . ASN A 1 91 ? -4.215 -5.546 16.604 1.00 65.88 91 ASN A CA 1
ATOM 715 C C . ASN A 1 91 ? -4.701 -4.830 15.336 1.00 65.88 91 ASN A C 1
ATOM 717 O O . ASN A 1 91 ? -5.518 -3.912 15.380 1.00 65.88 91 ASN A O 1
ATOM 721 N N . PHE A 1 92 ? -4.239 -5.308 14.179 1.00 65.38 92 PHE A N 1
ATOM 722 C CA . PHE A 1 92 ? -4.590 -4.751 12.869 1.00 65.38 92 PHE A CA 1
ATOM 723 C C . PHE A 1 92 ? -6.086 -4.865 12.513 1.00 65.38 92 PHE A C 1
ATOM 725 O O . PHE A 1 92 ? -6.524 -4.249 11.544 1.00 65.38 92 PHE A O 1
ATOM 732 N N . SER A 1 93 ? -6.878 -5.642 13.264 1.00 65.06 93 SER A N 1
ATOM 733 C CA . SER A 1 93 ? -8.337 -5.726 13.083 1.00 65.06 93 SER A CA 1
ATOM 734 C C . SER A 1 93 ? -9.110 -4.542 13.667 1.00 65.06 93 SER A C 1
ATOM 736 O O . SER A 1 93 ? -10.233 -4.309 13.238 1.00 65.06 93 SER A O 1
ATOM 738 N N . GLU A 1 94 ? -8.537 -3.795 14.613 1.00 68.06 94 GLU A N 1
ATOM 739 C CA . GLU A 1 94 ? -9.207 -2.668 15.286 1.00 68.06 94 GLU A CA 1
ATOM 740 C C . GLU A 1 94 ? -8.805 -1.307 14.699 1.00 68.06 94 GLU A C 1
ATOM 742 O O . GLU A 1 94 ? -9.118 -0.264 15.270 1.00 68.06 94 GLU A O 1
ATOM 747 N N . ILE A 1 95 ? -8.120 -1.302 13.547 1.00 75.00 95 ILE A N 1
ATOM 748 C CA . ILE A 1 95 ? -7.669 -0.063 12.913 1.00 75.00 95 ILE A CA 1
ATOM 749 C C . ILE A 1 95 ? -8.869 0.711 12.370 1.00 75.00 95 ILE A C 1
ATOM 751 O O . ILE A 1 95 ? -9.444 0.373 11.336 1.00 75.00 95 ILE A O 1
ATOM 755 N N . SER A 1 96 ? -9.195 1.798 13.059 1.00 73.69 96 SER A N 1
ATOM 756 C CA . SER A 1 96 ? -10.149 2.822 12.650 1.00 73.69 96 SER A CA 1
ATOM 757 C C . SER A 1 96 ? -9.552 3.769 11.602 1.00 73.69 96 SER A C 1
ATOM 759 O O . SER A 1 96 ? -10.254 4.228 10.698 1.00 73.69 96 SER A O 1
ATOM 761 N N . ASN A 1 97 ? -8.239 4.019 11.659 1.00 82.00 97 ASN A N 1
ATOM 762 C CA . ASN A 1 97 ? -7.536 4.941 10.767 1.00 82.00 97 ASN A CA 1
ATOM 763 C C . ASN A 1 97 ? -7.173 4.300 9.414 1.00 82.00 97 ASN A C 1
ATOM 765 O O . ASN A 1 97 ? -6.005 4.187 9.033 1.00 82.00 97 ASN A O 1
ATOM 769 N N . ILE A 1 98 ? -8.200 3.936 8.639 1.00 80.62 98 ILE A N 1
ATOM 770 C CA . ILE A 1 98 ? -8.066 3.373 7.283 1.00 80.62 98 ILE A CA 1
ATOM 771 C C . ILE A 1 98 ? -7.218 4.248 6.333 1.00 80.62 98 ILE A C 1
ATOM 773 O O . ILE A 1 98 ? -6.392 3.691 5.606 1.00 80.62 98 ILE A O 1
ATOM 777 N N . PRO A 1 99 ? -7.324 5.596 6.318 1.00 82.06 99 PRO A N 1
ATOM 778 C CA . PRO A 1 99 ? -6.485 6.419 5.443 1.00 82.06 99 PRO A CA 1
ATOM 779 C C . PRO A 1 99 ? -4.989 6.270 5.738 1.00 82.06 99 PRO A C 1
ATOM 781 O O . PRO A 1 99 ? -4.180 6.149 4.819 1.00 82.06 99 PRO A O 1
ATOM 784 N N . LEU A 1 100 ? -4.617 6.228 7.020 1.00 84.56 100 LEU A N 1
ATOM 785 C CA . LEU A 1 100 ? -3.228 6.072 7.443 1.00 84.56 100 LEU A CA 1
ATOM 786 C C . LEU A 1 100 ? -2.700 4.677 7.091 1.00 84.56 100 LEU A C 1
ATOM 788 O O . LEU A 1 100 ? -1.572 4.540 6.623 1.00 84.56 100 LEU A O 1
ATOM 792 N N . LEU A 1 101 ? -3.547 3.655 7.227 1.00 84.81 101 LEU A N 1
ATOM 793 C CA . LEU A 1 101 ? -3.239 2.291 6.811 1.00 84.81 101 LEU A CA 1
ATOM 794 C C . LEU A 1 101 ? -2.905 2.186 5.323 1.00 84.81 101 LEU A C 1
ATOM 796 O O . LEU A 1 101 ? -1.948 1.510 4.953 1.00 84.81 101 LEU A O 1
ATOM 800 N N . ILE A 1 102 ? -3.663 2.879 4.472 1.00 83.25 102 ILE A N 1
ATOM 801 C CA . ILE A 1 102 ? -3.403 2.921 3.030 1.00 83.25 102 ILE A CA 1
ATOM 802 C C . ILE A 1 102 ? -2.059 3.599 2.748 1.00 83.25 102 ILE A C 1
ATOM 804 O O . ILE A 1 102 ? -1.295 3.101 1.923 1.00 83.25 102 ILE A O 1
ATOM 808 N N . VAL A 1 103 ? -1.734 4.693 3.447 1.00 86.00 103 VAL A N 1
ATOM 809 C CA . VAL A 1 103 ? -0.431 5.367 3.306 1.00 86.00 103 VAL A CA 1
ATOM 810 C C . VAL A 1 103 ? 0.708 4.414 3.660 1.00 86.00 103 VAL A C 1
ATOM 812 O O . VAL A 1 103 ? 1.656 4.291 2.887 1.00 86.00 103 VAL A O 1
ATOM 815 N N . VAL A 1 104 ? 0.600 3.689 4.776 1.00 85.62 104 VAL A N 1
ATOM 816 C CA . VAL A 1 104 ? 1.595 2.680 5.160 1.00 85.62 104 VAL A CA 1
ATOM 817 C C . VAL A 1 104 ? 1.674 1.567 4.111 1.00 85.62 104 VAL A C 1
ATOM 819 O O . VAL A 1 104 ? 2.759 1.230 3.662 1.00 85.62 104 VAL A O 1
ATOM 822 N N . GLY A 1 105 ? 0.547 1.030 3.642 1.00 83.75 105 GLY A N 1
ATOM 823 C CA . GLY A 1 105 ? 0.535 0.008 2.590 1.00 83.75 105 GLY A CA 1
ATOM 824 C C . GLY A 1 105 ? 1.219 0.466 1.293 1.00 83.75 105 GLY A C 1
ATOM 825 O O . GLY A 1 105 ? 2.020 -0.265 0.707 1.00 83.75 105 GLY A O 1
ATOM 826 N N . LEU A 1 106 ? 0.978 1.709 0.874 1.00 82.81 106 LEU A N 1
ATOM 827 C CA . LEU A 1 106 ? 1.632 2.312 -0.288 1.00 82.81 106 LEU A CA 1
ATOM 828 C C . LEU A 1 106 ? 3.147 2.453 -0.087 1.00 82.81 106 LEU A C 1
ATOM 830 O O . LEU A 1 106 ? 3.903 2.165 -1.016 1.00 82.81 106 LEU A O 1
ATOM 834 N N . THR A 1 107 ? 3.614 2.797 1.120 1.00 83.88 107 THR A N 1
ATOM 835 C CA . THR A 1 107 ? 5.056 2.833 1.435 1.00 83.88 107 THR A CA 1
ATOM 836 C C . THR A 1 107 ? 5.720 1.452 1.493 1.00 83.88 107 THR A C 1
ATOM 838 O O . THR A 1 107 ? 6.930 1.383 1.646 1.00 83.88 107 THR A O 1
ATOM 841 N N . PHE A 1 108 ? 5.002 0.343 1.307 1.00 78.88 108 PHE A N 1
ATOM 842 C CA . PHE A 1 108 ? 5.628 -0.953 1.000 1.00 78.88 108 PHE A CA 1
ATOM 843 C C . PHE A 1 108 ? 5.684 -1.238 -0.502 1.00 78.88 108 PHE A C 1
ATOM 845 O O . PHE A 1 108 ? 6.557 -1.970 -0.970 1.00 78.88 108 PHE A O 1
ATOM 852 N N . VAL A 1 109 ? 4.743 -0.692 -1.271 1.00 79.81 109 VAL A N 1
ATOM 853 C CA . VAL A 1 109 ? 4.583 -0.981 -2.701 1.00 79.81 109 VAL A CA 1
ATOM 854 C C . VAL A 1 109 ? 5.414 -0.038 -3.578 1.00 79.81 109 VAL A C 1
ATOM 856 O O . VAL A 1 109 ? 5.838 -0.437 -4.661 1.00 79.81 109 VAL A O 1
ATOM 859 N N . THR A 1 110 ? 5.726 1.182 -3.125 1.00 78.62 110 THR A N 1
ATOM 860 C CA . THR A 1 110 ? 6.501 2.130 -3.947 1.00 78.62 110 THR A CA 1
ATOM 861 C C . THR A 1 110 ? 7.895 1.610 -4.304 1.00 78.62 110 THR A C 1
ATOM 863 O O . THR A 1 110 ? 8.281 1.770 -5.455 1.00 78.62 110 THR A O 1
ATOM 866 N N . VAL A 1 111 ? 8.642 0.957 -3.399 1.00 75.12 111 VAL A N 1
ATOM 867 C CA . VAL A 1 111 ? 9.979 0.410 -3.739 1.00 75.12 111 VAL A CA 1
ATOM 868 C C . VAL A 1 111 ? 9.920 -0.575 -4.906 1.00 75.12 111 VAL A C 1
ATOM 870 O O . VAL A 1 111 ? 10.567 -0.311 -5.922 1.00 75.12 111 VAL A O 1
ATOM 873 N N . PRO A 1 112 ? 9.150 -1.678 -4.828 1.00 70.00 112 PRO A N 1
ATOM 874 C CA . PRO A 1 112 ? 9.147 -2.645 -5.913 1.00 70.00 112 PRO A CA 1
ATOM 875 C C . PRO A 1 112 ? 8.521 -2.079 -7.199 1.00 70.00 112 PRO A C 1
ATOM 877 O O . PRO A 1 112 ? 8.936 -2.478 -8.285 1.00 70.00 112 PRO A O 1
ATOM 880 N N . ILE A 1 113 ? 7.596 -1.109 -7.114 1.00 74.38 113 ILE A N 1
ATOM 881 C CA . ILE A 1 113 ? 7.102 -0.370 -8.290 1.00 74.38 113 ILE A CA 1
ATOM 882 C C . ILE A 1 113 ? 8.220 0.448 -8.942 1.00 74.38 113 ILE A C 1
ATOM 884 O O . ILE A 1 113 ? 8.400 0.368 -10.156 1.00 74.38 113 ILE A O 1
ATOM 888 N N . VAL A 1 114 ? 8.965 1.240 -8.169 1.00 71.94 114 VAL A N 1
ATOM 889 C CA . VAL A 1 114 ? 10.048 2.082 -8.700 1.00 71.94 114 VAL A CA 1
ATOM 890 C C . VAL A 1 114 ? 11.112 1.213 -9.364 1.00 71.94 114 VAL A C 1
ATOM 892 O O . VAL A 1 114 ? 11.518 1.510 -10.484 1.00 71.94 114 VAL A O 1
ATOM 895 N N . GLU A 1 115 ? 11.499 0.102 -8.736 1.00 68.44 115 GLU A N 1
ATOM 896 C CA . GLU A 1 115 ? 12.435 -0.864 -9.323 1.00 68.44 115 GLU A CA 1
ATOM 897 C C . GLU A 1 115 ? 11.896 -1.492 -10.617 1.00 68.44 115 GLU A C 1
ATOM 899 O O . GLU A 1 115 ? 12.636 -1.618 -11.596 1.00 68.44 115 GLU A O 1
ATOM 904 N N . PHE A 1 116 ? 10.602 -1.823 -10.660 1.00 67.00 116 PHE A N 1
ATOM 905 C CA . PHE A 1 116 ? 9.958 -2.375 -11.852 1.00 67.00 116 PHE A CA 1
ATOM 906 C C . PHE A 1 116 ? 9.972 -1.380 -13.026 1.00 67.00 116 PHE A C 1
ATOM 908 O O . PHE A 1 116 ? 10.306 -1.743 -14.155 1.00 67.00 116 PHE A O 1
ATOM 915 N N . PHE A 1 117 ? 9.646 -0.108 -12.773 1.00 67.19 117 PHE A N 1
ATOM 916 C CA . PHE A 1 117 ? 9.673 0.937 -13.801 1.00 67.19 117 PHE A CA 1
ATOM 917 C C . PHE A 1 117 ? 11.095 1.306 -14.233 1.00 67.19 117 PHE A C 1
ATOM 919 O O . PHE A 1 117 ? 11.320 1.520 -15.425 1.00 67.19 117 PHE A O 1
ATOM 926 N N . TYR A 1 118 ? 12.049 1.354 -13.299 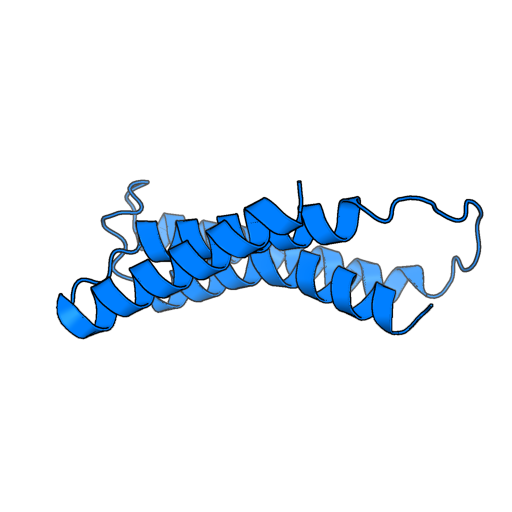1.00 65.00 118 TYR A N 1
ATOM 927 C CA . TYR A 1 118 ? 13.446 1.659 -13.604 1.00 65.00 118 TYR A CA 1
ATOM 928 C C . TYR A 1 118 ? 14.049 0.592 -14.530 1.00 65.00 118 TYR A C 1
ATOM 930 O O . TYR A 1 118 ? 14.590 0.937 -15.579 1.00 65.00 118 TYR A O 1
ATOM 938 N N . LYS A 1 119 ? 13.833 -0.704 -14.243 1.00 61.28 119 LYS A N 1
ATOM 939 C CA . LYS A 1 119 ? 14.272 -1.799 -15.131 1.00 61.28 119 LYS A CA 1
ATOM 940 C C . LYS A 1 119 ? 13.684 -1.709 -16.544 1.00 61.28 119 LYS A C 1
ATOM 942 O O . LYS A 1 119 ? 14.340 -2.110 -17.493 1.00 61.28 119 LYS A O 1
ATOM 947 N N . ARG A 1 120 ? 12.464 -1.184 -16.705 1.00 58.72 120 ARG A N 1
ATOM 948 C CA . ARG A 1 120 ? 11.793 -1.098 -18.015 1.00 58.72 120 ARG A CA 1
ATOM 949 C C . ARG A 1 120 ? 12.238 0.098 -18.865 1.00 58.72 120 ARG A C 1
ATOM 951 O O . ARG A 1 120 ? 11.969 0.106 -20.060 1.00 58.72 120 ARG A O 1
ATOM 958 N N . ARG A 1 121 ? 12.844 1.124 -18.257 1.00 49.25 121 ARG A N 1
ATOM 959 C CA . ARG A 1 121 ? 13.252 2.360 -18.948 1.00 49.25 121 ARG A CA 1
ATOM 960 C C . ARG A 1 121 ? 14.740 2.401 -19.306 1.00 49.25 121 ARG A C 1
ATOM 962 O O . ARG A 1 121 ? 15.094 3.145 -20.212 1.00 49.25 121 ARG A O 1
ATOM 969 N N . TYR A 1 122 ? 15.571 1.631 -18.604 1.00 47.91 122 TYR A N 1
ATOM 970 C CA . TYR A 1 122 ? 17.030 1.597 -18.776 1.00 47.91 122 TYR A CA 1
ATOM 971 C C . TYR A 1 122 ? 17.559 0.254 -19.327 1.00 47.91 122 TYR A C 1
ATOM 973 O O . TYR A 1 122 ? 18.754 -0.012 -19.226 1.00 47.91 122 TYR A O 1
ATOM 981 N N . MET A 1 123 ? 16.685 -0.583 -19.904 1.00 44.28 123 MET A N 1
ATOM 982 C CA . MET A 1 123 ? 17.055 -1.715 -20.771 1.00 44.28 123 MET A CA 1
ATOM 983 C C . MET A 1 123 ? 16.821 -1.361 -22.236 1.00 44.28 123 MET A C 1
ATOM 985 O O . MET A 1 123 ? 15.789 -0.705 -22.511 1.00 44.28 123 MET A O 1
#

Nearest PDB structures (foldseek):
  2xlh-assembly1_A-2  TM=3.742E-01  e=2.990E+00  Achromobacter xylosoxidans
  4cda-assembly1_A  TM=3.759E-01  e=3.962E+00  Achromobacter xylosoxidans
  1mqv-assembly1_A  TM=4.069E-01  e=4.962E+00  Rhodopseudomonas palustris
  3nf4-assembly1_B-2  TM=3.948E-01  e=8.233E+00  Mycolicibacterium thermoresistibile

Organism: NCBI:txid2593652

Foldseek 3Di:
DLVVLVVVLVVLVVVQVCCCPPVVDDFQVSLLVSLLSLLVSLVVVLVVPPPDDDDDDDPPVPPVVVVVVVVLVVQLVVLVVCQCVVQVDPDSRSRPPSVSSVVNSVSSNVVSVVSVVVVVPVD

Sequence (123 aa):
MAGLSFVFTLGALGYFLYKWLVLDTIDANLIFGFFLFLSFTLNLVNWGNHEGPTEKDELVEHVQTQSARIGYYVLMALSGLILFISEGSGNFSEISNIPLLIVVGLTFVTVPIVEFFYKRRYM

Secondary structure (DSSP, 8-state):
-HHHHHHHHHHHHHHHHHHHHHH----HHHHHHHHHHHHHHHHHHHHTT---------TTTHHHHHHHHHHHHHHHHHHHHHHHHHH-SS-GGG---HHHHHHHHHHHHHHHHHHHHHHHH--

pLDDT: mean 71.31, std 13.7, range [38.97, 86.0]

Solvent-accessible surface area (backbone atoms only — not comparable to full-atom values): 6990 Å² total; per-residue (Å²): 112,50,70,58,45,48,53,51,43,53,48,51,51,49,50,50,51,47,37,42,77,73,66,70,51,84,56,40,45,58,56,45,50,48,30,52,51,46,23,51,34,41,39,46,52,56,57,77,63,74,76,74,83,82,78,95,82,67,92,74,70,50,64,70,56,46,51,55,50,50,52,46,54,50,49,35,51,48,44,48,49,48,49,50,63,75,54,74,49,100,49,54,78,73,49,80,61,54,70,57,49,49,53,38,28,46,57,51,30,50,60,36,49,52,54,53,53,50,60,67,72,79,104